Protein 4YNH (pdb70)

Organism: Caenorhabditis elegans (NCBI:txid6239)

Structure (mmCIF, N/CA/C/O backbone):
data_4YNH
#
_entry.id   4YNH
#
_cell.length_a   27.180
_cell.length_b   36.290
_cell.length_c   42.600
_cell.angle_alpha   90.000
_cell.angle_beta   97.500
_cell.angle_gamma   90.000
#
_symmetry.space_group_name_H-M   'P 1 21 1'
#
loop_
_entity.id
_entity.type
_entity.pdbx_description
1 polymer 'Spindle assembly abnormal protein 5'
2 water water
#
loop_
_atom_site.group_PDB
_atom_site.id
_atom_site.type_symbol
_atom_site.label_atom_id
_atom_site.label_alt_id
_atom_site.label_comp_id
_atom_site.label_asym_id
_atom_site.label_entity_id
_atom_site.label_seq_id
_atom_site.pdbx_PDB_ins_code
_atom_site.Cartn_x
_atom_site.Cartn_y
_atom_site.Cartn_z
_atom_site.occupancy
_atom_site.B_iso_or_equiv
_atom_site.auth_seq_id
_atom_site.auth_comp_id
_atom_site.auth_asym_id
_atom_site.auth_atom_id
_atom_site.pdbx_PDB_model_num
ATOM 1 N N . PRO A 1 2 ? 2.621 33.314 -6.032 1.00 32.41 -2 PRO A N 1
ATOM 2 C CA . PRO A 1 2 ? 1.971 32.003 -5.933 1.00 31.74 -2 PRO A CA 1
ATOM 3 C C . PRO A 1 2 ? 2.377 31.260 -4.662 1.00 30.20 -2 PRO A C 1
ATOM 4 O O . PRO A 1 2 ? 3.441 31.527 -4.105 1.00 30.67 -2 PRO A O 1
ATOM 15 N N . LEU A 1 3 ? 1.529 30.341 -4.215 1.00 27.97 -1 LEU A N 1
ATOM 16 C CA . LEU A 1 3 ? 1.719 29.669 -2.937 1.00 25.38 -1 LEU A CA 1
ATOM 17 C C . LEU A 1 3 ? 2.977 28.798 -2.939 1.00 21.74 -1 LEU A C 1
ATOM 18 O O . LEU A 1 3 ? 3.722 28.779 -1.965 1.00 21.46 -1 LEU A O 1
ATOM 34 N N . GLY A 1 4 ? 3.214 28.092 -4.040 1.00 18.75 0 GLY A N 1
ATOM 35 C CA . GLY A 1 4 ? 4.372 27.222 -4.157 1.00 16.27 0 GLY A CA 1
ATOM 36 C C . GLY A 1 4 ? 5.712 27.886 -3.865 1.00 14.45 0 GLY A C 1
ATOM 37 O O . GLY A 1 4 ? 6.480 27.407 -3.032 1.00 12.06 0 GLY A O 1
ATOM 41 N N A SER A 1 5 ? 6.022 28.983 -4.540 0.57 15.14 210 SER A N 1
ATOM 42 N N B SER A 1 5 ? 5.974 28.989 -4.562 0.43 14.92 210 SER A N 1
ATOM 43 C CA A SER A 1 5 ? 7.332 29.593 -4.342 0.57 15.89 210 SER A CA 1
ATOM 44 C CA B SER A 1 5 ? 7.209 29.751 -4.410 0.43 15.44 210 SER A CA 1
ATOM 45 C C A SER A 1 5 ? 7.427 30.309 -2.985 0.57 15.87 210 SER A C 1
ATOM 46 C C B SER A 1 5 ? 7.384 30.226 -2.982 0.43 15.56 210 SER A C 1
ATOM 47 O O A SER A 1 5 ? 8.517 30.465 -2.445 0.57 15.68 210 SER A O 1
ATOM 48 O O B SER A 1 5 ? 8.470 30.164 -2.411 0.43 15.22 210 SER A O 1
ATOM 63 N N . LYS A 1 6 ? 6.289 30.724 -2.431 1.00 16.03 211 LYS A N 1
ATOM 64 C CA . LYS A 1 6 ? 6.258 31.271 -1.080 1.00 16.20 211 LYS A CA 1
ATOM 65 C C . LYS A 1 6 ? 6.663 30.204 -0.054 1.00 13.76 211 LYS A C 1
ATOM 66 O O . LYS A 1 6 ? 7.439 30.463 0.882 1.00 13.52 211 LYS A O 1
ATOM 86 N N . ILE A 1 7 ? 6.123 29.003 -0.241 1.00 12.11 212 ILE A N 1
ATOM 87 C CA . ILE A 1 7 ? 6.438 27.875 0.617 1.00 11.01 212 ILE A CA 1
ATOM 88 C C . ILE A 1 7 ? 7.904 27.486 0.439 1.00 9.00 212 ILE A C 1
ATOM 89 O O . ILE A 1 7 ? 8.603 27.219 1.417 1.00 8.86 212 ILE A O 1
ATOM 106 N N . ALA A 1 8 ? 8.377 27.458 -0.808 1.00 8.36 213 ALA A N 1
ATOM 107 C CA . ALA A 1 8 ? 9.754 27.074 -1.062 1.00 8.12 213 ALA A CA 1
ATOM 108 C C . ALA A 1 8 ? 10.716 28.034 -0.361 1.00 8.41 213 ALA A C 1
ATOM 109 O O . ALA A 1 8 ? 11.705 27.613 0.236 1.00 8.56 213 ALA A O 1
ATOM 116 N N . SER A 1 9 ? 10.438 29.332 -0.451 1.00 9.25 214 SER A N 1
ATOM 117 C CA . SER A 1 9 ? 11.300 30.315 0.207 1.00 9.70 214 SER A CA 1
ATOM 118 C C . SER A 1 9 ? 11.272 30.126 1.732 1.00 9.08 214 SER A C 1
ATOM 119 O O . SER A 1 9 ? 12.298 30.236 2.391 1.00 9.32 214 SER A O 1
ATOM 127 N N . ALA A 1 10 ? 10.103 29.838 2.287 1.00 8.77 215 ALA A N 1
ATOM 128 C CA . ALA A 1 10 ? 9.996 29.640 3.726 1.00 9.22 215 ALA A CA 1
ATOM 129 C C . ALA A 1 10 ? 10.742 28.374 4.186 1.00 8.70 215 ALA A C 1
ATOM 130 O O . ALA A 1 10 ? 11.334 28.365 5.256 1.00 8.83 215 ALA A O 1
ATOM 137 N N . ARG A 1 11 ? 10.718 27.316 3.377 1.00 9.01 216 ARG A N 1
ATOM 138 C CA . ARG A 1 11 ? 11.506 26.114 3.670 1.00 8.54 216 ARG A CA 1
ATOM 139 C C . ARG A 1 11 ? 12.981 26.427 3.788 1.00 8.51 216 ARG A C 1
ATOM 140 O O . ARG A 1 11 ? 13.674 25.877 4.640 1.00 8.72 216 ARG A O 1
ATOM 161 N N A GLU A 1 12 ? 13.470 27.308 2.922 0.25 9.02 217 GLU A N 1
ATOM 162 N N B GLU A 1 12 ? 13.475 27.293 2.909 0.50 8.84 217 GLU A N 1
ATOM 163 N N C GLU A 1 12 ? 13.447 27.324 2.924 0.25 9.14 217 GLU A N 1
ATOM 164 C CA A GLU A 1 12 ? 14.871 27.698 2.959 0.25 9.64 217 GLU A CA 1
ATOM 165 C CA B GLU A 1 12 ? 14.874 27.686 2.957 0.50 9.49 217 GLU A CA 1
ATOM 166 C CA C GLU A 1 12 ? 14.841 27.740 2.906 0.25 9.85 217 GLU A CA 1
ATOM 167 C C A GLU A 1 12 ? 15.198 28.488 4.220 0.25 9.42 217 GLU A C 1
ATOM 168 C C B GLU A 1 12 ? 15.187 28.472 4.229 0.50 9.22 217 GLU A C 1
ATOM 169 C C C GLU A 1 12 ? 15.209 28.532 4.161 0.25 9.54 217 GLU A C 1
ATOM 170 O O A GLU A 1 12 ? 16.268 28.311 4.801 0.25 9.59 217 GLU A O 1
ATOM 171 O O B GLU A 1 12 ? 16.237 28.264 4.836 0.50 9.46 217 GLU A O 1
ATOM 172 O O C GLU A 1 12 ? 16.317 28.397 4.679 0.25 9.75 217 GLU A O 1
ATOM 206 N N . VAL A 1 13 ? 14.285 29.359 4.646 1.00 9.23 218 VAL A N 1
ATOM 207 C CA . VAL A 1 13 ? 14.510 30.125 5.876 1.00 9.50 218 VAL A CA 1
ATOM 208 C C . VAL A 1 13 ? 14.623 29.157 7.058 1.00 8.80 218 VAL A C 1
ATOM 209 O O . VAL A 1 13 ? 15.492 29.286 7.916 1.00 9.23 218 VAL A O 1
ATOM 224 N N . ILE A 1 14 ? 13.743 28.170 7.090 1.00 8.83 219 ILE A N 1
ATOM 225 C CA . ILE A 1 14 ? 13.762 27.177 8.153 1.00 9.08 219 ILE A CA 1
ATOM 226 C C . ILE A 1 14 ? 15.057 26.375 8.142 1.00 9.15 219 ILE A C 1
ATOM 227 O O . ILE A 1 14 ? 15.645 26.125 9.189 1.00 10.08 219 ILE A O 1
ATOM 243 N N . LYS A 1 15 ? 15.512 25.979 6.956 1.00 9.21 220 LYS A N 1
ATOM 244 C CA . LYS A 1 15 ? 16.758 25.215 6.840 1.00 9.58 220 LYS A CA 1
ATOM 245 C C . LYS A 1 15 ? 17.986 26.021 7.255 1.00 9.59 220 LYS A C 1
ATOM 246 O O . LYS A 1 15 ? 18.917 25.480 7.863 1.00 10.74 220 LYS A O 1
ATOM 265 N N . ARG A 1 16 ? 17.990 27.308 6.901 1.00 9.89 221 ARG A N 1
ATOM 266 C CA . ARG A 1 16 ? 19.137 28.180 7.115 1.00 10.79 221 ARG A CA 1
ATOM 267 C C . ARG A 1 16 ? 19.197 28.711 8.543 1.00 10.48 221 ARG A C 1
ATOM 268 O O . ARG A 1 16 ? 20.259 28.680 9.187 1.00 11.08 221 ARG A O 1
ATOM 289 N N . ASP A 1 17 ? 18.060 29.218 9.013 1.00 10.81 222 ASP A N 1
ATOM 290 C CA . ASP A 1 17 ? 17.986 29.996 10.250 1.00 11.36 222 ASP A CA 1
ATOM 291 C C . ASP A 1 17 ? 17.252 29.252 11.366 1.00 9.24 222 ASP A C 1
ATOM 292 O O . ASP A 1 17 ? 17.383 29.603 12.541 1.00 10.19 222 ASP A O 1
ATOM 301 N N . GLY A 1 18 ? 16.463 28.245 11.014 1.00 8.35 223 GLY A N 1
ATOM 302 C CA . GLY A 1 18 ? 15.711 27.530 12.017 1.00 7.64 223 GLY A CA 1
ATOM 303 C C . GLY A 1 18 ? 14.696 28.414 12.702 1.00 7.34 223 GLY A C 1
ATOM 304 O O . GLY A 1 18 ? 14.477 28.245 13.898 1.00 8.17 223 GLY A O 1
ATOM 308 N N . VAL A 1 19 ? 14.104 29.349 11.949 1.00 6.04 224 VAL A N 1
ATOM 309 C CA . VAL A 1 19 ? 12.947 30.116 12.395 1.00 5.74 224 VAL A CA 1
ATOM 310 C C . VAL A 1 19 ? 11.877 29.974 11.322 1.00 5.89 224 VAL A C 1
ATOM 311 O O . VAL A 1 19 ? 12.185 29.722 10.153 1.00 7.09 224 VAL A O 1
ATOM 324 N N . ILE A 1 20 ? 10.630 30.120 11.750 1.00 5.45 225 ILE A N 1
ATOM 325 C CA . ILE A 1 20 ? 9.474 29.800 10.918 1.00 5.57 225 ILE A CA 1
ATOM 326 C C . ILE A 1 20 ? 8.774 31.082 10.495 1.00 5.87 225 ILE A C 1
ATOM 327 O O . ILE A 1 20 ? 8.179 31.768 11.339 1.00 6.49 225 ILE A O 1
ATOM 343 N N . PRO A 1 21 ? 8.784 31.386 9.182 1.00 6.29 226 PRO A N 1
ATOM 344 C CA . PRO A 1 21 ? 8.075 32.575 8.708 1.00 6.98 226 PRO A CA 1
ATOM 345 C C . PRO A 1 21 ? 6.556 32.452 8.918 1.00 7.19 226 PRO A C 1
ATOM 346 O O . PRO A 1 21 ? 6.019 31.332 8.944 1.00 7.09 226 PRO A O 1
ATOM 357 N N . PRO A 1 22 ? 5.846 33.595 9.026 1.00 8.17 227 PRO A N 1
ATOM 358 C CA . PRO A 1 22 ? 4.390 33.565 9.228 1.00 8.60 227 PRO A CA 1
ATOM 359 C C . PRO A 1 22 ? 3.661 32.701 8.203 1.00 8.94 227 PRO A C 1
ATOM 360 O O . PRO A 1 22 ? 2.746 31.947 8.556 1.00 9.48 227 PRO A O 1
ATOM 371 N N . GLU A 1 23 ? 4.084 32.772 6.952 1.00 9.12 228 GLU A N 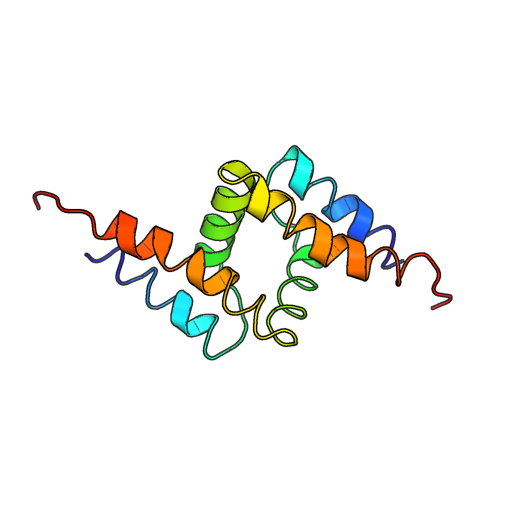1
ATOM 372 C CA . GLU A 1 23 ? 3.412 32.015 5.914 1.00 10.20 228 GLU A CA 1
ATOM 373 C C . GLU A 1 23 ? 3.622 30.493 6.076 1.00 9.88 228 GLU A C 1
ATOM 374 O O . GLU A 1 23 ? 2.773 29.714 5.664 1.00 11.42 228 GLU A O 1
ATOM 386 N N . ALA A 1 24 ? 4.733 30.071 6.685 1.00 9.00 229 ALA A N 1
ATOM 387 C CA . ALA A 1 24 ? 4.953 28.646 6.995 1.00 8.72 229 ALA A CA 1
ATOM 388 C C . ALA A 1 24 ? 4.188 28.221 8.241 1.00 7.46 229 ALA A C 1
ATOM 389 O O . ALA A 1 24 ? 3.693 27.084 8.333 1.00 7.43 229 ALA A O 1
ATOM 396 N N . LEU A 1 25 ? 4.074 29.133 9.199 1.00 6.85 230 LEU A N 1
ATOM 397 C CA . LEU A 1 25 ? 3.313 28.842 10.403 1.00 7.16 230 LEU A CA 1
ATOM 398 C C . LEU A 1 25 ? 1.864 28.519 10.056 1.00 7.23 230 LEU A C 1
ATOM 399 O O . LEU A 1 25 ? 1.264 27.631 10.658 1.00 7.14 230 LEU A O 1
ATOM 415 N N A THR A 1 26 ? 1.326 29.241 9.078 0.63 7.92 231 THR A N 1
ATOM 416 N N B THR A 1 26 ? 1.282 29.202 9.081 0.37 8.25 231 THR A N 1
ATOM 417 C CA A THR A 1 26 ? -0.019 28.985 8.570 0.63 8.58 231 THR A CA 1
ATOM 418 C CA B THR A 1 26 ? -0.104 28.896 8.736 0.37 9.06 231 THR A CA 1
ATOM 419 C C A THR A 1 26 ? -0.192 27.513 8.179 0.63 7.90 231 THR A C 1
ATOM 420 C C B THR A 1 26 ? -0.241 27.479 8.155 0.37 8.14 231 THR A C 1
ATOM 421 O O A THR A 1 26 ? -1.154 26.845 8.575 0.63 8.00 231 THR A O 1
ATOM 422 O O B THR A 1 26 ? -1.249 26.806 8.392 0.37 7.83 231 THR A O 1
ATOM 443 N N . ILE A 1 27 ? 0.755 27.019 7.400 1.00 7.83 232 ILE A N 1
ATOM 444 C CA . ILE A 1 27 ? 0.723 25.652 6.901 1.00 7.87 232 ILE A CA 1
ATOM 445 C C . ILE A 1 27 ? 0.869 24.644 8.057 1.00 6.68 232 ILE A C 1
ATOM 446 O O . ILE A 1 27 ? 0.183 23.619 8.118 1.00 7.31 232 ILE A O 1
ATOM 462 N N . ILE A 1 28 ? 1.768 24.943 8.982 1.00 5.79 233 ILE A N 1
ATOM 463 C CA . ILE A 1 28 ? 1.989 24.092 10.144 1.00 5.44 233 ILE A CA 1
ATOM 464 C C . ILE A 1 28 ? 0.731 24.015 11.013 1.00 4.85 233 ILE A C 1
ATOM 465 O O . ILE A 1 28 ? 0.341 22.938 11.472 1.00 5.10 233 ILE A O 1
ATOM 482 N N . GLU A 1 29 ? 0.058 25.143 11.229 1.00 5.10 234 GLU A N 1
ATOM 483 C CA . GLU A 1 29 ? -1.176 25.120 12.007 1.00 5.24 234 GLU A CA 1
ATOM 484 C C . GLU A 1 29 ? -2.273 24.336 11.288 1.00 5.29 234 GLU A C 1
ATOM 485 O O . GLU A 1 29 ? -3.022 23.581 11.916 1.00 5.29 234 GLU A O 1
ATOM 497 N N . GLN A 1 30 ? -2.404 24.504 9.974 1.00 5.59 235 GLN A N 1
ATOM 498 C CA . GLN A 1 30 ? -3.385 23.702 9.249 1.00 6.45 235 GLN A CA 1
ATOM 499 C C . GLN A 1 30 ? -3.078 22.209 9.356 1.00 5.83 235 GLN A C 1
ATOM 500 O O . GLN A 1 30 ? -3.995 21.410 9.509 1.00 5.98 235 GLN A O 1
ATOM 514 N N . ARG A 1 31 ? -1.808 21.829 9.293 1.00 5.43 236 ARG A N 1
ATOM 515 C CA . ARG A 1 31 ? -1.421 20.428 9.442 1.00 5.73 236 ARG A CA 1
ATOM 516 C C . ARG A 1 31 ? -1.793 19.904 10.833 1.00 5.48 236 ARG A C 1
ATOM 517 O O . ARG A 1 31 ? -2.336 18.803 10.956 1.00 6.28 236 ARG A O 1
ATOM 538 N N A LEU A 1 32 ? -1.526 20.644 11.900 0.50 5.42 237 LEU A N 1
ATOM 539 N N B LEU A 1 32 ? -1.503 20.707 11.850 0.50 5.26 237 LEU A N 1
ATOM 540 C CA A LEU A 1 32 ? -1.872 20.088 13.209 0.50 5.78 237 LEU A CA 1
ATOM 541 C CA B LEU A 1 32 ? -1.823 20.357 13.226 0.50 5.77 237 LEU A CA 1
ATOM 542 C C A LEU A 1 32 ? -3.380 20.094 13.458 0.50 5.46 237 LEU A C 1
ATOM 543 C C B LEU A 1 32 ? -3.329 20.084 13.377 0.50 5.48 237 LEU A C 1
ATOM 544 O O A LEU A 1 32 ? -3.855 19.354 14.313 0.50 5.61 237 LEU A O 1
ATOM 545 O O B LEU A 1 32 ? -3.746 19.116 14.018 0.50 5.60 237 LEU A O 1
ATOM 576 N N . ARG A 1 33 ? -4.134 20.912 12.725 1.00 4.54 238 ARG A N 1
ATOM 577 C CA . ARG A 1 33 ? -5.586 20.850 12.824 1.00 4.73 238 ARG A CA 1
ATOM 578 C C . ARG A 1 33 ? -6.183 19.706 11.992 1.00 5.00 238 ARG A C 1
ATOM 579 O O . ARG A 1 33 ? -7.348 19.344 12.176 1.00 5.98 238 ARG A O 1
ATOM 601 N N A SER A 1 34 ? -5.378 19.149 11.087 0.28 4.96 239 SER A N 1
ATOM 602 N N B SER A 1 34 ? -5.396 19.135 11.092 0.72 5.36 239 SER A N 1
ATOM 603 C CA A SER A 1 34 ? -5.821 18.104 10.158 0.28 5.05 239 SER A CA 1
ATOM 604 C CA B SER A 1 34 ? -5.893 18.082 10.212 0.72 6.03 239 SER A CA 1
ATOM 605 C C A SER A 1 34 ? -5.320 16.704 10.524 0.28 5.09 239 SER A C 1
ATOM 606 C C B SER A 1 34 ? -5.262 16.713 10.439 0.72 5.63 239 SER A C 1
ATOM 607 O O A SER A 1 34 ? -5.931 15.703 10.160 0.28 5.40 239 SER A O 1
ATOM 608 O O B SER A 1 34 ? -5.730 15.724 9.874 0.72 6.59 239 SER A O 1
ATOM 623 N N . ASP A 1 35 ? -4.206 16.642 11.244 1.00 5.84 240 ASP A N 1
ATOM 624 C CA . ASP A 1 35 ? -3.381 15.435 11.332 1.00 5.86 240 ASP A CA 1
ATOM 625 C C . ASP A 1 35 ? -3.113 15.111 12.796 1.00 5.64 240 ASP A C 1
ATOM 626 O O . ASP A 1 35 ? -2.256 15.737 13.423 1.00 5.83 240 ASP A O 1
ATOM 636 N N . PRO A 1 36 ? -3.836 14.120 13.342 1.00 5.69 241 PRO A N 1
ATOM 637 C CA . PRO A 1 36 ? -3.660 13.773 14.753 1.00 5.51 241 PRO A CA 1
ATOM 638 C C . PRO A 1 36 ? -2.226 13.466 15.151 1.00 4.88 241 PRO A C 1
ATOM 639 O O . PRO A 1 36 ? -1.798 13.846 16.248 1.00 4.86 241 PRO A O 1
ATOM 650 N N . MET A 1 37 ? -1.482 12.781 14.303 1.00 5.33 242 MET A N 1
ATOM 651 C CA . MET A 1 37 ? -0.127 12.404 14.688 1.00 5.58 242 MET A CA 1
ATOM 652 C C . MET A 1 37 ? 0.789 13.636 14.739 1.00 5.53 242 MET A C 1
ATOM 653 O O . MET A 1 37 ? 1.602 13.755 15.642 1.00 5.58 242 MET A O 1
ATOM 667 N N . PHE A 1 38 ? 0.645 14.555 13.791 1.00 5.64 243 PHE A N 1
ATOM 668 C CA . PHE A 1 38 ? 1.470 15.761 13.804 1.00 5.55 243 PHE A CA 1
ATOM 669 C C . PHE A 1 38 ? 1.123 16.634 15.007 1.00 4.94 243 PHE A C 1
ATOM 670 O O . PHE A 1 38 ? 2.006 17.188 15.649 1.00 4.94 243 PHE A O 1
ATOM 687 N N . ARG A 1 39 ? -0.159 16.740 15.338 1.00 4.88 244 ARG A N 1
ATOM 688 C CA . ARG A 1 39 ? -0.597 17.456 16.526 1.00 5.14 244 ARG A CA 1
ATOM 689 C C . ARG A 1 39 ? 0.105 16.903 17.776 1.00 4.49 244 ARG A C 1
ATOM 690 O O . ARG A 1 39 ? 0.590 17.658 18.623 1.00 5.16 244 ARG A O 1
ATOM 711 N N A GLN A 1 40 ? 0.162 15.580 17.891 0.73 4.54 245 GLN A N 1
ATOM 712 N N B GLN A 1 40 ? 0.161 15.578 17.880 0.27 3.89 245 GLN A N 1
ATOM 713 C CA A GLN A 1 40 ? 0.830 14.978 19.032 0.73 4.82 245 GLN A CA 1
ATOM 714 C CA B GLN A 1 40 ? 0.825 14.930 19.005 0.27 3.43 245 GLN A CA 1
ATOM 715 C C A GLN A 1 40 ? 2.350 15.147 18.973 0.73 4.44 245 GLN A C 1
ATOM 716 C C B GLN A 1 40 ? 2.335 15.174 18.969 0.27 3.73 245 GLN A C 1
ATOM 717 O O A GLN A 1 40 ? 2.992 15.285 20.011 0.73 5.11 245 GLN A O 1
ATOM 718 O O B GLN A 1 40 ? 2.949 15.409 20.010 0.27 3.92 245 GLN A O 1
ATOM 745 N N . GLN A 1 41 ? 2.933 15.126 17.781 1.00 4.30 246 GLN A N 1
ATOM 746 C CA . GLN A 1 41 ? 4.363 15.370 17.646 1.00 4.95 246 GLN A CA 1
ATOM 747 C C . GLN A 1 41 ? 4.747 16.772 18.150 1.00 4.74 246 GLN A C 1
ATOM 748 O O . GLN A 1 41 ? 5.764 16.958 18.827 1.00 5.23 246 GLN A O 1
ATOM 762 N N . ILE A 1 42 ? 3.917 17.764 17.835 1.00 4.55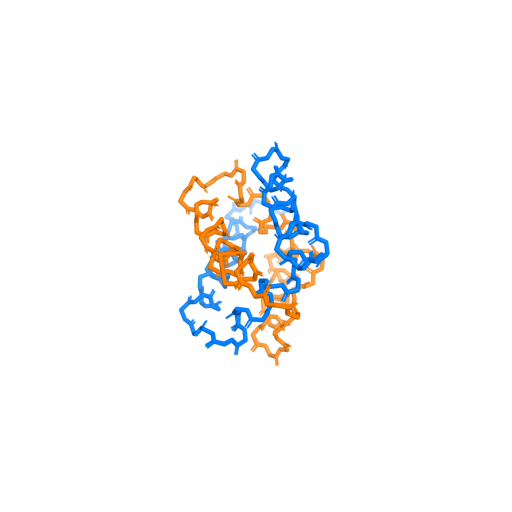 247 ILE A N 1
ATOM 763 C CA . ILE A 1 42 ? 4.157 19.112 18.338 1.00 4.20 247 ILE A CA 1
ATOM 764 C C . ILE A 1 42 ? 4.025 19.112 19.864 1.00 4.03 247 ILE A C 1
ATOM 765 O O . ILE A 1 42 ? 4.851 19.704 20.567 1.00 4.70 247 ILE A O 1
ATOM 781 N N . ASP A 1 43 ? 2.994 18.461 20.391 1.00 4.10 248 ASP A N 1
ATOM 782 C CA . ASP A 1 43 ? 2.856 18.404 21.840 1.00 4.60 248 ASP A CA 1
ATOM 783 C C . ASP A 1 43 ? 4.084 17.748 22.482 1.00 4.28 248 ASP A C 1
ATOM 784 O O . ASP A 1 43 ? 4.520 18.182 23.541 1.00 5.14 248 ASP A O 1
ATOM 793 N N . ASN A 1 44 ? 4.635 16.709 21.853 1.00 3.92 249 ASN A N 1
ATOM 794 C CA . ASN A 1 44 ? 5.792 16.028 22.416 1.00 4.23 249 ASN A CA 1
ATOM 795 C C . ASN A 1 44 ? 6.992 16.956 22.520 1.00 4.14 249 ASN A C 1
ATOM 796 O O . ASN A 1 44 ? 7.765 16.873 23.484 1.00 4.63 249 ASN A O 1
ATOM 807 N N . VAL A 1 45 ? 7.166 17.855 21.552 1.00 4.07 250 VAL A N 1
ATOM 808 C CA . VAL A 1 45 ? 8.266 18.822 21.598 1.00 4.36 250 VAL A CA 1
ATOM 809 C C . VAL A 1 45 ? 8.106 19.734 22.816 1.00 4.19 250 VAL A C 1
ATOM 810 O O . VAL A 1 45 ? 9.052 19.994 23.568 1.00 4.61 250 VAL A O 1
ATOM 823 N N A LEU A 1 46 ? 6.890 20.233 22.993 0.51 4.49 251 LEU A N 1
ATOM 824 N N C LEU A 1 46 ? 6.889 20.203 23.036 0.49 4.02 251 LEU A N 1
ATOM 825 C CA A LEU A 1 46 ? 6.591 21.106 24.120 0.51 5.25 251 LEU A CA 1
ATOM 826 C CA C LEU A 1 46 ? 6.649 21.104 24.153 0.49 4.19 251 LEU A CA 1
ATOM 827 C C A LEU A 1 46 ? 6.727 20.356 25.447 0.51 4.45 251 LEU A C 1
ATOM 828 C C C LEU A 1 46 ? 6.674 20.372 25.490 0.49 4.18 251 LEU A C 1
ATOM 829 O O A LEU A 1 46 ? 7.253 20.910 26.412 0.51 4.69 251 LEU A O 1
ATOM 830 O O C LEU A 1 46 ? 7.059 20.953 26.506 0.49 4.74 251 LEU A O 1
ATOM 861 N N . ALA A 1 47 ? 6.257 19.105 25.500 1.00 4.43 252 ALA A N 1
ATOM 862 C CA . ALA A 1 47 ? 6.304 18.305 26.732 1.00 4.83 252 ALA A CA 1
ATOM 863 C C . ALA A 1 47 ? 7.744 18.107 27.185 1.00 4.35 252 ALA A C 1
ATOM 864 O O . ALA A 1 47 ? 8.030 18.123 28.379 1.00 4.63 252 ALA A O 1
ATOM 871 N N . ASP A 1 48 ? 8.661 17.937 26.236 1.00 4.47 253 ASP A N 1
ATOM 872 C CA . ASP A 1 48 ? 10.072 17.799 26.591 1.00 4.38 253 ASP A CA 1
ATOM 873 C C . ASP A 1 48 ? 10.606 19.112 27.181 1.00 4.44 253 ASP A C 1
ATOM 874 O O . ASP A 1 48 ? 11.377 19.102 28.135 1.00 5.02 253 ASP A O 1
ATOM 883 N N . ALA A 1 49 ? 10.204 20.243 26.605 1.00 4.57 254 ALA A N 1
ATOM 884 C CA . ALA A 1 49 ? 10.635 21.534 27.130 1.00 4.63 254 ALA A CA 1
ATOM 885 C C . ALA A 1 49 ? 10.083 21.742 28.542 1.00 4.58 254 ALA A C 1
ATOM 886 O O . ALA A 1 49 ? 10.792 22.229 29.431 1.00 5.11 254 ALA A O 1
ATOM 893 N N . GLU A 1 50 ? 8.825 21.374 28.772 1.00 4.52 255 GLU A N 1
ATOM 894 C CA . GLU A 1 50 ? 8.228 21.494 30.094 1.00 4.93 255 GLU A CA 1
ATOM 895 C C . GLU A 1 50 ? 8.987 20.634 31.111 1.00 4.98 255 GLU A C 1
ATOM 896 O O . GLU A 1 50 ? 9.327 21.080 32.216 1.00 5.70 255 GLU A O 1
ATOM 908 N N . CYS A 1 51 ? 9.265 19.393 30.724 1.00 4.79 256 CYS A N 1
ATOM 909 C CA . CYS A 1 51 ? 9.947 18.444 31.595 1.00 5.27 256 CYS A CA 1
ATOM 910 C C . CYS A 1 51 ? 11.339 18.957 31.972 1.00 5.84 256 CYS A C 1
ATOM 911 O O . CYS A 1 51 ? 11.740 18.926 33.142 1.00 6.58 256 CYS A O 1
ATOM 919 N N . ASP A 1 52 ? 12.077 19.448 30.982 1.00 5.44 257 ASP A N 1
ATOM 920 C CA . ASP A 1 52 ? 13.387 20.029 31.231 1.00 5.95 257 ASP A CA 1
ATOM 921 C C . ASP A 1 52 ? 13.297 21.266 32.133 1.00 5.83 257 ASP A C 1
ATOM 922 O O . ASP A 1 52 ? 14.123 21.441 33.033 1.00 6.95 257 ASP A O 1
ATOM 931 N N . ALA A 1 53 ? 12.289 22.112 31.914 1.00 5.98 258 ALA A N 1
ATOM 932 C CA . ALA A 1 53 ? 12.141 23.321 32.717 1.00 6.70 258 ALA A CA 1
ATOM 933 C C . ALA A 1 53 ? 11.871 22.969 34.182 1.00 7.36 258 ALA A C 1
ATOM 934 O O . ALA A 1 53 ? 12.170 23.752 35.083 1.00 8.81 258 ALA A O 1
ATOM 941 N N . ASN A 1 54 ? 11.289 21.794 34.403 1.00 7.19 259 ASN A N 1
ATOM 942 C CA . ASN A 1 54 ? 10.953 21.315 35.739 1.00 7.41 259 ASN A CA 1
ATOM 943 C C . ASN A 1 54 ? 12.044 20.416 36.337 1.00 7.95 259 ASN A C 1
ATOM 944 O O . ASN A 1 54 ? 11.797 19.704 37.319 1.00 9.49 259 ASN A O 1
ATOM 955 N N . ARG A 1 55 ? 13.247 20.451 35.770 1.00 8.49 260 ARG A N 1
ATOM 956 C 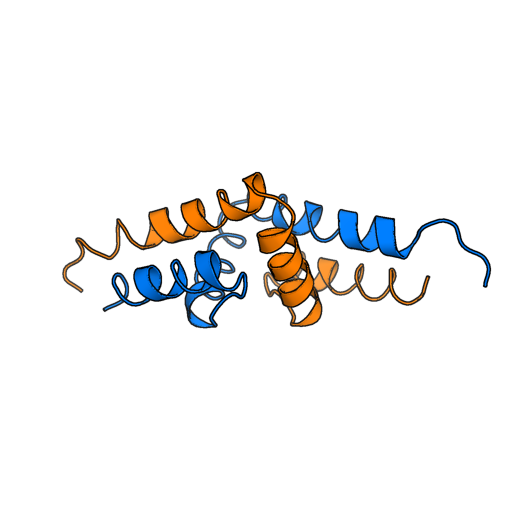CA . ARG A 1 55 ? 14.351 19.637 36.261 1.00 10.01 260 ARG A CA 1
ATOM 957 C C . ARG A 1 55 ? 14.593 19.866 37.739 1.00 9.83 260 ARG A C 1
ATOM 958 O O . ARG A 1 55 ? 14.312 20.945 38.272 1.00 9.71 260 ARG A O 1
ATOM 979 N N . ALA A 1 56 ? 15.118 18.844 38.399 1.00 10.40 261 ALA A N 1
ATOM 980 C CA . ALA A 1 56 ? 15.500 18.977 39.790 1.00 11.33 261 ALA A CA 1
ATOM 981 C C . ALA A 1 56 ? 16.455 20.155 39.919 1.00 11.97 261 ALA A C 1
ATOM 982 O O . ALA A 1 56 ? 17.383 20.314 39.119 1.00 12.75 261 ALA A O 1
ATOM 989 N N . ALA A 1 57 ? 16.191 21.004 40.902 1.00 12.30 262 ALA A N 1
ATOM 990 C CA . ALA A 1 57 ? 16.991 22.200 41.105 1.00 13.02 262 ALA A CA 1
ATOM 991 C C . ALA A 1 57 ? 16.765 22.729 42.506 1.00 13.15 262 ALA A C 1
ATOM 992 O O . ALA A 1 57 ? 15.730 22.468 43.122 1.00 13.69 262 ALA A O 1
ATOM 999 N N . TYR A 1 58 ? 17.742 23.468 43.011 1.00 13.95 263 TYR A N 1
ATOM 1000 C CA . TYR A 1 58 ? 17.556 24.244 44.221 1.00 15.15 263 TYR A CA 1
ATOM 1001 C C . TYR A 1 58 ? 16.724 25.477 43.892 1.00 16.96 263 TYR A C 1
ATOM 1002 O O . TYR A 1 58 ? 16.544 25.816 42.720 1.00 17.80 263 TYR A O 1
ATOM 1020 N N . SER A 1 59 ? 16.203 26.134 44.924 1.00 18.44 264 SER A N 1
ATOM 1021 C CA . SER A 1 59 ? 15.291 27.259 44.734 1.00 20.76 264 SER A CA 1
ATOM 1022 C C . SER A 1 59 ? 15.910 28.574 45.199 1.00 22.31 264 SER A C 1
ATOM 1023 O O . SER A 1 59 ? 16.887 28.589 45.951 1.00 22.68 264 SER A O 1
ATOM 1031 N N . GLY B 1 1 ? 8.154 24.135 37.996 1.00 12.30 -3 GLY B N 1
ATOM 1032 C CA . GLY B 1 1 ? 8.287 25.490 38.483 1.00 10.73 -3 GLY B CA 1
ATOM 1033 C C . GLY B 1 1 ? 7.474 26.449 37.640 1.00 8.95 -3 GLY B C 1
ATOM 1034 O O . GLY B 1 1 ? 6.743 26.051 36.741 1.00 8.55 -3 GLY B O 1
ATOM 1038 N N . PRO B 1 2 ? 7.593 27.738 37.931 1.00 8.78 -2 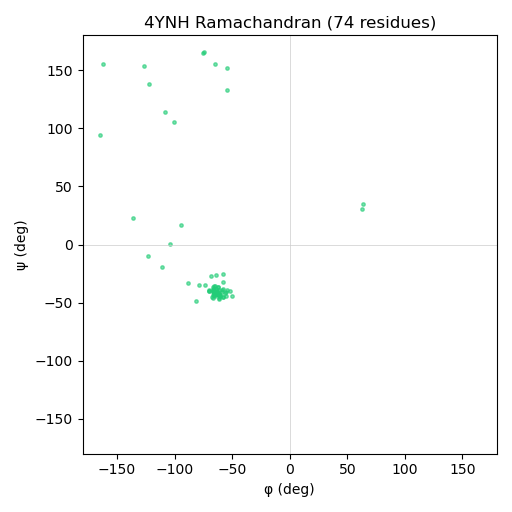PRO B N 1
ATOM 1039 C CA . PRO B 1 2 ? 6.825 28.740 37.192 1.00 8.70 -2 PRO B CA 1
ATOM 1040 C C . PRO B 1 2 ? 7.030 28.686 35.666 1.00 7.50 -2 PRO B C 1
ATOM 1041 O O . PRO B 1 2 ? 6.050 28.808 34.923 1.00 7.16 -2 PRO B O 1
ATOM 1052 N N . LEU B 1 3 ? 8.251 28.487 35.189 1.00 7.57 -1 LEU B N 1
ATOM 1053 C CA . LEU B 1 3 ? 8.457 28.400 33.743 1.00 7.80 -1 LEU B CA 1
ATOM 1054 C C . LEU B 1 3 ? 7.798 27.165 33.154 1.00 7.52 -1 LEU B C 1
ATOM 1055 O O . LEU B 1 3 ? 7.171 27.250 32.103 1.00 7.83 -1 LEU B O 1
ATOM 1071 N N . GLY B 1 4 ? 7.925 26.022 33.817 1.00 7.92 0 GLY B N 1
ATOM 1072 C CA . GLY B 1 4 ? 7.249 24.818 33.368 1.00 7.49 0 GLY B CA 1
ATOM 1073 C C . GLY B 1 4 ? 5.744 25.006 33.305 1.00 7.45 0 GLY B C 1
ATOM 1074 O O . GLY B 1 4 ? 5.095 24.495 32.405 1.00 7.76 0 GLY B O 1
ATOM 1078 N N A SER B 1 5 ? 5.191 25.727 34.275 0.64 7.26 210 SER B N 1
ATOM 1079 N N B SER B 1 5 ? 5.189 25.742 34.266 0.19 7.36 210 SER B N 1
ATOM 1080 N N C SER B 1 5 ? 5.188 25.757 34.253 0.17 7.49 210 SER B N 1
ATOM 1081 C CA A SER B 1 5 ? 3.768 26.047 34.289 0.64 7.20 210 SER B CA 1
ATOM 1082 C CA B SER B 1 5 ? 3.758 26.039 34.272 0.19 7.25 210 SER B CA 1
ATOM 1083 C CA C SER B 1 5 ? 3.751 26.018 34.264 0.17 7.47 210 SER B CA 1
ATOM 1084 C C A SER B 1 5 ? 3.348 26.867 33.069 0.64 6.54 210 SER B C 1
ATOM 1085 C C B SER B 1 5 ? 3.355 26.850 33.049 0.19 6.66 210 SER B C 1
ATOM 1086 C C C SER B 1 5 ? 3.332 26.878 33.074 0.17 6.81 210 SER B C 1
ATOM 1087 O O A SER B 1 5 ? 2.302 26.623 32.463 0.64 6.98 210 SER B O 1
ATOM 1088 O O B SER B 1 5 ? 2.319 26.591 32.435 0.19 6.77 210 SER B O 1
ATOM 1089 O O C SER B 1 5 ? 2.257 26.680 32.508 0.17 7.01 210 SER B O 1
ATOM 1111 N N . LYS B 1 6 ? 4.174 27.836 32.696 1.00 6.08 211 LYS B N 1
ATOM 1112 C CA . LYS B 1 6 ? 3.888 28.647 31.522 1.00 6.08 211 LYS B CA 1
ATOM 1113 C C . LYS B 1 6 ? 3.912 27.782 30.248 1.00 5.60 211 LYS B C 1
ATOM 1114 O O . LYS B 1 6 ? 3.077 27.953 29.358 1.00 5.89 211 LYS B O 1
ATOM 1133 N N . ILE B 1 7 ? 4.872 26.866 30.147 1.00 5.50 212 ILE B N 1
ATOM 1134 C CA . ILE B 1 7 ? 4.921 25.954 29.005 1.00 5.32 212 ILE B CA 1
ATOM 1135 C C . ILE B 1 7 ? 3.679 25.063 28.983 1.00 5.03 212 ILE B C 1
ATOM 1136 O O . ILE B 1 7 ? 3.084 24.848 27.926 1.00 5.31 212 ILE B O 1
ATOM 1153 N N . ALA B 1 8 ? 3.270 24.562 30.146 1.00 5.46 213 ALA B N 1
ATOM 1154 C CA . ALA B 1 8 ? 2.071 23.738 30.219 1.00 6.13 213 ALA B CA 1
ATOM 1155 C C . ALA B 1 8 ? 0.845 24.476 29.680 1.00 5.90 213 ALA B C 1
ATOM 1156 O O . ALA B 1 8 ? 0.035 23.908 28.945 1.00 6.37 213 ALA B O 1
ATOM 1163 N N A SER B 1 9 ? 0.699 25.750 30.030 0.35 6.02 214 SER B N 1
ATOM 1164 N N B SER B 1 9 ? 0.714 25.745 30.044 0.65 6.10 214 SER B N 1
ATOM 1165 C CA A SER B 1 9 ? -0.444 26.510 29.533 0.35 6.34 214 SER B CA 1
ATOM 1166 C CA B SER B 1 9 ? -0.414 26.527 29.575 0.65 6.62 214 SER B CA 1
ATOM 1167 C C A SER B 1 9 ? -0.345 26.747 28.028 0.35 5.91 214 SER B C 1
ATOM 1168 C C B SER B 1 9 ? -0.339 26.774 28.056 0.65 6.05 214 SER B C 1
ATOM 1169 O O A SER B 1 9 ? -1.357 26.695 27.326 0.35 6.18 214 SER B O 1
ATOM 1170 O O B SER B 1 9 ? -1.363 26.737 27.371 0.65 6.58 214 SER B O 1
ATOM 1185 N N . ALA B 1 10 ? 0.854 27.013 27.523 1.00 5.65 215 ALA B N 1
ATOM 1186 C CA . ALA B 1 10 ? 1.020 27.122 26.077 1.00 5.60 215 ALA B CA 1
ATOM 1187 C C . ALA B 1 10 ? 0.611 25.821 25.362 1.00 5.21 215 ALA B C 1
ATOM 1188 O O . ALA B 1 10 ? 0.008 25.861 24.276 1.00 5.47 215 ALA B O 1
ATOM 1196 N N . ARG B 1 11 ? 0.946 24.668 25.942 1.00 5.24 216 ARG B N 1
ATOM 1197 C CA . ARG B 1 11 ? 0.506 23.385 25.379 1.00 5.38 216 ARG B CA 1
ATOM 1198 C C . ARG B 1 11 ? -0.996 23.313 25.283 1.00 5.43 216 ARG B C 1
ATOM 1199 O O . ARG B 1 11 ? -1.533 22.756 24.320 1.00 5.83 216 ARG B O 1
ATOM 1220 N N . GLU B 1 12 ? -1.689 23.848 26.283 1.00 5.81 217 GLU B N 1
ATOM 1221 C CA . GLU B 1 12 ? -3.150 23.874 26.252 1.00 6.33 217 GLU B CA 1
ATOM 1222 C C . GLU B 1 12 ? -3.708 24.741 25.143 1.00 5.84 217 GLU B C 1
ATOM 1223 O O . GLU B 1 12 ? -4.740 24.399 24.563 1.00 6.33 217 GLU B O 1
ATOM 1235 N N . VAL B 1 13 ? -3.051 25.849 24.825 1.00 5.75 218 VAL B N 1
ATOM 1236 C CA . VAL B 1 13 ? -3.527 26.672 23.710 1.00 5.84 218 VAL B CA 1
ATOM 1237 C C . VAL B 1 13 ? -3.472 25.848 22.433 1.00 5.66 218 VAL B C 1
ATOM 1238 O O . VAL B 1 13 ? -4.416 25.857 21.627 1.00 6.11 218 VAL B O 1
ATOM 1251 N N . ILE B 1 14 ? -2.385 25.124 22.231 1.00 4.93 219 ILE B N 1
ATOM 1252 C CA . ILE B 1 14 ? -2.289 24.302 21.035 1.00 5.32 219 ILE B CA 1
ATOM 1253 C C . ILE B 1 14 ? -3.384 23.219 21.047 1.00 4.89 219 ILE B C 1
ATOM 1254 O O . ILE B 1 14 ? -4.069 23.015 20.051 1.00 5.57 219 ILE B O 1
ATOM 1270 N N A LYS B 1 15 ? -3.529 22.524 22.176 0.78 4.85 220 LYS B N 1
ATOM 1271 N N B LYS B 1 15 ? -3.518 22.522 22.172 0.22 5.01 220 LYS B N 1
ATOM 1272 C CA A LYS B 1 15 ? -4.480 21.418 22.296 0.78 5.41 220 LYS B CA 1
ATOM 1273 C CA B LYS B 1 15 ? -4.476 21.427 22.285 0.22 5.36 220 LYS B CA 1
ATOM 1274 C C A LYS B 1 15 ? -5.932 21.842 22.163 0.78 5.34 220 LYS B C 1
ATOM 1275 C C B LYS B 1 15 ? -5.906 21.899 22.054 0.22 5.21 220 LYS B C 1
ATOM 1276 O O A LYS B 1 15 ? -6.752 21.079 21.673 0.78 5.82 220 LYS B O 1
ATOM 1277 O O B LYS B 1 15 ? -6.658 21.264 21.324 0.22 5.57 220 LYS B O 1
ATOM 1314 N N . ARG B 1 16 ? -6.272 23.012 22.675 1.00 4.86 221 ARG B N 1
ATOM 1315 C CA . ARG B 1 16 ? -7.665 23.456 22.733 1.00 5.03 221 ARG B CA 1
ATOM 1316 C C . ARG B 1 16 ? -8.077 24.348 21.584 1.00 4.99 221 ARG B C 1
ATOM 1317 O O . ARG B 1 16 ? -9.258 24.363 21.214 1.00 5.93 221 ARG B O 1
ATOM 1339 N N . ASP B 1 17 ? -7.118 25.091 21.031 1.00 4.72 222 ASP B N 1
ATOM 1340 C CA . ASP B 1 17 ? -7.397 26.114 20.033 1.00 4.61 222 ASP B CA 1
ATOM 1341 C C . ASP B 1 17 ? -6.649 25.911 18.736 1.00 4.55 222 ASP B C 1
ATOM 1342 O O . ASP B 1 17 ? -6.918 26.604 17.770 1.00 4.96 222 ASP B O 1
ATOM 1351 N N . GLY B 1 18 ? -5.692 24.987 18.690 1.00 4.31 223 GLY B N 1
ATOM 1352 C CA . GLY B 1 18 ? -4.968 24.757 17.452 1.00 4.78 223 GLY B CA 1
ATOM 1353 C C . GLY B 1 18 ? -4.176 25.952 16.965 1.00 4.82 223 GLY B C 1
ATOM 1354 O O . GLY B 1 18 ? -3.949 26.093 15.764 1.00 5.95 223 GLY B O 1
ATOM 1358 N N . VAL B 1 19 ? -3.709 26.759 17.916 1.00 4.91 224 VAL B N 1
ATOM 1359 C CA . VAL B 1 19 ? -2.912 27.950 17.656 1.00 5.33 224 VAL B CA 1
ATOM 1360 C C . VAL B 1 19 ? -1.592 27.786 18.402 1.00 5.31 224 VAL B C 1
ATOM 1361 O O . VAL B 1 19 ? -1.584 27.322 19.544 1.00 6.26 224 VAL B O 1
ATOM 1374 N N . ILE B 1 20 ? -0.497 28.153 17.746 1.00 5.28 225 ILE B N 1
ATOM 1375 C CA . ILE B 1 20 ? 0.828 28.058 18.338 1.00 5.21 225 ILE B CA 1
ATOM 1376 C C . ILE B 1 20 ? 1.226 29.449 18.823 1.00 5.26 225 ILE B C 1
ATOM 1377 O O . ILE B 1 20 ? 1.534 30.319 18.013 1.00 6.73 225 ILE B O 1
ATOM 1393 N N . PRO B 1 21 ? 1.195 29.682 20.145 1.00 4.88 226 PRO B N 1
ATOM 1394 C CA . PRO B 1 21 ? 1.552 31.020 20.635 1.00 5.54 226 PRO B CA 1
ATOM 1395 C C . PRO B 1 21 ? 3.042 31.258 20.576 1.00 4.91 226 PRO B C 1
ATOM 1396 O O . PRO B 1 21 ? 3.828 30.313 20.421 1.00 4.77 226 PRO B O 1
ATOM 1407 N N . PRO B 1 22 ? 3.469 32.525 20.713 1.00 5.63 227 PRO B N 1
ATOM 1408 C CA . PRO B 1 22 ? 4.877 32.870 20.527 1.00 5.53 227 PRO B CA 1
ATOM 1409 C C . PRO B 1 22 ? 5.868 32.010 21.302 1.00 4.94 227 PRO B C 1
ATOM 1410 O O . PRO B 1 22 ? 6.904 31.598 20.747 1.00 5.33 227 PRO B O 1
ATOM 1421 N N . GLU B 1 23 ? 5.592 31.736 22.568 1.00 5.16 228 GLU B N 1
ATOM 1422 C CA . GLU B 1 23 ? 6.536 30.957 23.372 1.00 4.82 228 GLU B CA 1
ATOM 1423 C C . GLU B 1 23 ? 6.671 29.529 22.858 1.00 4.65 228 GLU B C 1
ATOM 1424 O O . GLU B 1 23 ? 7.753 28.937 22.910 1.00 5.47 228 GLU B O 1
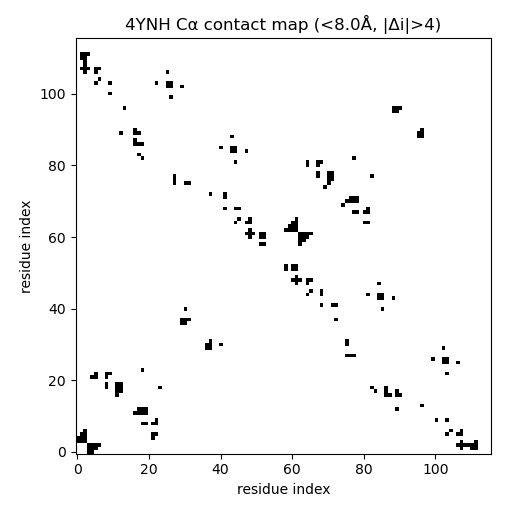ATOM 1436 N N . ALA B 1 24 ? 5.567 28.969 22.370 1.00 4.57 229 ALA B N 1
ATOM 1437 C CA . ALA B 1 24 ? 5.609 27.649 21.780 1.00 4.38 229 ALA B CA 1
ATOM 1438 C C . ALA B 1 24 ? 6.351 27.672 20.455 1.00 3.88 229 ALA B C 1
ATOM 1439 O O . ALA B 1 24 ? 7.128 26.763 20.152 1.00 4.25 229 ALA B O 1
ATOM 1446 N N . LEU B 1 25 ? 6.129 28.715 19.660 1.00 4.00 230 LEU B N 1
ATOM 1447 C CA . LEU B 1 25 ? 6.831 28.846 18.397 1.00 4.50 230 LEU B CA 1
ATOM 1448 C C . LEU B 1 25 ? 8.337 28.847 18.629 1.00 3.90 230 LEU B C 1
ATOM 1449 O O . LEU B 1 25 ? 9.083 28.173 17.925 1.00 4.01 230 LEU B O 1
ATOM 1465 N N . THR B 1 26 ? 8.811 29.601 19.614 1.00 3.82 231 THR B N 1
ATOM 1466 C CA . THR B 1 26 ? 10.242 29.682 19.826 1.00 4.28 231 THR B CA 1
ATOM 1467 C C . THR B 1 26 ? 10.807 28.321 20.280 1.00 3.54 231 THR B C 1
ATOM 1468 O O . THR B 1 26 ? 11.900 27.956 19.870 1.00 3.96 231 THR B O 1
ATOM 1479 N N . ILE B 1 27 ? 10.077 27.583 21.116 1.00 3.55 232 ILE B N 1
ATOM 1480 C CA . ILE B 1 27 ? 10.490 26.229 21.513 1.00 3.68 232 ILE B CA 1
ATOM 1481 C C . ILE B 1 27 ? 10.570 25.288 20.302 1.00 3.62 232 ILE B C 1
ATOM 1482 O O . ILE B 1 27 ? 11.510 24.502 20.168 1.00 3.57 232 ILE B O 1
ATOM 1498 N N . ILE B 1 28 ? 9.586 25.383 19.411 1.00 3.37 233 ILE B N 1
ATOM 1499 C CA . ILE B 1 28 ? 9.559 24.585 18.185 1.00 3.66 233 ILE B CA 1
ATOM 1500 C C . ILE B 1 28 ? 10.743 24.965 17.284 1.00 3.57 233 ILE B C 1
ATOM 1501 O O . ILE B 1 28 ? 11.372 24.093 16.681 1.00 4.01 233 ILE B O 1
ATOM 1517 N N . GLU B 1 29 ? 11.058 26.261 17.208 1.00 3.68 234 GLU B N 1
ATOM 1518 C CA . GLU B 1 29 ? 12.194 26.714 16.423 1.00 4.13 234 GLU B CA 1
ATOM 1519 C C . GLU B 1 29 ? 13.518 26.203 17.018 1.00 3.84 234 GLU B C 1
ATOM 1520 O O . GLU B 1 29 ? 14.414 25.759 16.296 1.00 4.44 234 GLU B O 1
ATOM 1532 N N . GLN B 1 30 ? 13.662 26.262 18.341 1.00 3.46 235 GLN B N 1
ATOM 1533 C CA . GLN B 1 30 ? 14.834 25.681 18.966 1.00 3.78 235 GLN B CA 1
ATOM 1534 C C . GLN B 1 30 ? 14.941 24.206 18.583 1.00 3.62 235 GLN B C 1
ATOM 1535 O O . GLN B 1 30 ? 16.036 23.721 18.286 1.00 4.07 235 GLN B O 1
ATOM 1549 N N . ARG B 1 31 ? 13.809 23.502 18.570 1.00 3.84 236 ARG B N 1
ATOM 1550 C CA . ARG B 1 31 ? 13.804 22.089 18.215 1.00 4.12 236 ARG B CA 1
ATOM 1551 C C . ARG B 1 31 ? 14.278 21.869 16.764 1.00 4.29 236 ARG B C 1
ATOM 1552 O O . ARG B 1 31 ? 15.001 20.904 16.489 1.00 5.32 236 ARG B O 1
ATOM 1573 N N . LEU B 1 32 ? 13.918 22.773 15.851 1.00 4.25 237 LEU B N 1
ATOM 1574 C CA . LEU B 1 32 ? 14.421 22.728 14.476 1.00 4.93 237 LEU B CA 1
ATOM 1575 C C . LEU B 1 32 ? 15.926 22.775 14.390 1.00 5.01 237 LEU B C 1
ATOM 1576 O O . LEU B 1 32 ? 16.493 22.343 13.385 1.00 7.81 237 LEU B O 1
ATOM 1592 N N . ARG B 1 33 ? 16.564 23.352 15.402 1.00 3.61 238 ARG B N 1
ATOM 1593 C CA . ARG B 1 33 ? 18.005 23.532 15.425 1.00 4.08 238 ARG B CA 1
ATOM 1594 C C . ARG B 1 33 ? 18.722 22.549 16.343 1.00 4.52 238 ARG B C 1
ATOM 1595 O O . ARG B 1 33 ? 19.944 22.627 16.487 1.00 5.35 238 ARG B O 1
ATOM 1616 N N . SER B 1 34 ? 17.977 21.663 16.991 1.00 4.81 239 SER B N 1
ATOM 1617 C CA . SER B 1 34 ? 18.546 20.728 17.949 1.00 5.13 239 SER B CA 1
ATOM 1618 C C . SER B 1 34 ? 17.993 19.317 17.792 1.00 5.24 239 SER B C 1
ATOM 1619 O O . SER B 1 34 ? 17.967 18.542 18.750 1.00 7.03 239 SER B O 1
ATOM 1627 N N . ASP B 1 35 ? 17.490 19.002 16.606 1.00 4.94 240 ASP B N 1
ATOM 1628 C CA . ASP B 1 35 ? 16.841 17.721 16.363 1.00 4.65 240 ASP B CA 1
ATOM 1629 C C . ASP B 1 35 ? 16.740 17.554 14.859 1.00 4.65 240 ASP B C 1
ATOM 1630 O O . ASP B 1 35 ? 15.781 18.028 14.245 1.00 5.21 240 ASP B O 1
ATOM 1640 N N . PRO B 1 36 ? 17.721 16.868 14.257 1.00 5.21 241 PRO B N 1
ATOM 1641 C CA . PRO B 1 36 ? 17.708 16.695 12.804 1.00 5.25 241 PRO B CA 1
ATOM 1642 C C . PRO B 1 36 ? 16.450 16.004 12.292 1.00 5.25 241 PRO B C 1
ATOM 1643 O O . PRO B 1 36 ? 15.991 16.271 11.184 1.00 5.87 241 PRO B O 1
ATOM 1654 N N . MET B 1 37 ? 15.900 15.101 13.090 1.00 5.53 242 MET B N 1
ATOM 1655 C CA . MET B 1 37 ? 14.701 14.385 12.706 1.00 5.87 242 MET B CA 1
ATOM 1656 C C . MET B 1 37 ? 13.497 15.338 12.625 1.00 5.77 242 MET B C 1
ATOM 1657 O O . MET B 1 37 ? 12.732 15.312 11.656 1.00 6.20 242 MET B O 1
ATOM 1671 N N . PHE B 1 38 ? 13.334 16.198 13.629 1.00 5.65 243 PHE B N 1
ATOM 1672 C CA . PHE B 1 38 ? 12.237 17.156 13.632 1.00 5.75 243 PHE B CA 1
ATOM 1673 C C . PHE B 1 38 ? 12.412 18.190 12.511 1.00 5.45 243 PHE B C 1
ATOM 1674 O O . PHE B 1 38 ? 11.439 18.565 11.858 1.00 6.31 243 PHE B O 1
ATOM 1691 N N . ARG B 1 39 ? 13.650 18.623 12.282 1.00 5.38 244 ARG B N 1
ATOM 1692 C CA . ARG B 1 39 ? 13.962 19.513 11.170 1.00 5.74 244 ARG B CA 1
ATOM 1693 C C . ARG B 1 39 ? 13.475 18.883 9.856 1.00 5.59 244 ARG B C 1
ATOM 1694 O O . ARG B 1 39 ? 12.855 19.554 9.023 1.00 6.04 244 ARG B O 1
ATOM 1715 N N . GLN B 1 40 ? 13.725 17.592 9.675 1.00 5.80 245 GLN B N 1
ATOM 1716 C CA . GLN B 1 40 ? 13.257 16.880 8.487 1.00 6.53 245 GLN B CA 1
ATOM 1717 C C . GLN B 1 40 ? 11.734 16.777 8.441 1.00 7.20 245 GLN B C 1
ATOM 1718 O O . GLN B 1 40 ? 11.143 16.952 7.389 1.00 7.88 245 GLN B O 1
ATOM 1732 N N A GLN B 1 41 ? 11.121 16.487 9.593 0.50 7.66 246 GLN B N 1
ATOM 1733 N N B GLN B 1 41 ? 11.097 16.512 9.570 0.50 7.16 246 GLN B N 1
ATOM 1734 C CA A GLN B 1 41 ? 9.667 16.379 9.721 0.50 8.97 246 GLN B CA 1
ATOM 1735 C CA B GLN B 1 41 ? 9.652 16.359 9.572 0.50 8.09 246 GLN B CA 1
ATOM 1736 C C A GLN B 1 41 ? 8.992 17.652 9.221 0.50 8.25 246 GLN B C 1
ATOM 1737 C C B GLN B 1 41 ? 8.944 17.669 9.229 0.50 7.79 246 GLN B C 1
ATOM 1738 O O A GLN B 1 41 ? 8.065 17.607 8.408 0.50 9.02 246 GLN B O 1
ATOM 1739 O O B GLN B 1 41 ? 7.936 17.663 8.523 0.50 8.36 246 GLN B O 1
ATOM 1766 N N . ILE B 1 42 ? 9.450 18.793 9.724 1.00 7.34 247 ILE B N 1
ATOM 1767 C CA . ILE B 1 42 ? 8.858 20.072 9.370 1.00 6.83 247 ILE B CA 1
ATOM 1768 C C . ILE B 1 42 ? 9.092 20.346 7.885 1.00 7.09 247 ILE B C 1
ATOM 1769 O O . ILE B 1 42 ? 8.174 20.815 7.202 1.00 7.99 247 ILE B O 1
ATOM 1786 N N . ASP B 1 43 ? 10.279 20.047 7.369 1.00 7.18 248 ASP B N 1
ATOM 1787 C CA . ASP B 1 43 ? 10.496 20.193 5.938 1.00 7.64 248 ASP B CA 1
ATOM 1788 C C . ASP B 1 43 ? 9.506 19.327 5.150 1.00 8.42 248 ASP B C 1
ATOM 1789 O O . ASP B 1 43 ? 8.978 19.771 4.136 1.00 9.02 248 ASP B O 1
ATOM 1798 N N . ASN B 1 44 ? 9.243 18.107 5.618 1.00 8.36 249 ASN B N 1
ATOM 1799 C CA . ASN B 1 44 ? 8.296 17.227 4.948 1.00 9.32 249 ASN B CA 1
ATOM 1800 C C . ASN B 1 44 ? 6.887 17.828 4.918 1.00 9.73 249 ASN B C 1
ATOM 1801 O O . ASN B 1 44 ? 6.198 17.739 3.902 1.00 10.66 249 ASN B O 1
ATOM 1812 N N . VAL B 1 45 ? 6.444 18.418 6.024 1.00 9.85 250 VAL B N 1
ATOM 1813 C CA . VAL B 1 45 ? 5.107 19.011 6.088 1.00 10.39 250 VAL B CA 1
ATOM 1814 C C . VAL B 1 45 ? 4.995 20.110 5.041 1.00 10.05 250 VAL B C 1
ATOM 1815 O O . VAL B 1 45 ? 4.003 20.208 4.332 1.00 10.98 250 VAL B O 1
ATOM 1828 N N . LEU B 1 46 ? 6.027 20.933 4.934 1.00 9.30 251 LEU B N 1
ATOM 1829 C CA . LEU B 1 46 ? 6.019 22.030 3.983 1.00 9.14 251 LEU B CA 1
ATOM 1830 C C . LEU B 1 46 ? 6.198 21.540 2.547 1.00 10.49 251 LEU B C 1
ATOM 1831 O O . LEU B 1 46 ? 5.621 22.106 1.616 1.00 11.17 251 LEU B O 1
ATOM 1847 N N . ALA B 1 47 ? 6.988 20.485 2.368 1.00 11.81 252 ALA B N 1
ATOM 1848 C CA . ALA B 1 47 ? 7.189 19.908 1.043 1.00 14.32 252 ALA B CA 1
ATOM 1849 C C . ALA B 1 47 ? 5.884 19.342 0.491 1.00 16.45 252 ALA B C 1
ATOM 1850 O O . ALA B 1 47 ? 5.606 19.455 -0.708 1.00 17.03 252 ALA B O 1
ATOM 1857 N N . ASP B 1 48 ? 5.085 18.732 1.363 1.00 18.02 253 ASP B N 1
ATOM 1858 C CA . ASP B 1 48 ? 3.788 18.205 0.951 1.00 20.18 253 ASP B CA 1
ATOM 1859 C C . ASP B 1 48 ? 2.959 19.338 0.362 1.00 20.31 253 ASP B C 1
ATOM 1860 O O . ASP B 1 48 ? 2.327 19.188 -0.689 1.00 21.32 253 ASP B O 1
ATOM 1869 N N . ALA B 1 49 ? 2.965 20.478 1.044 1.00 19.94 254 ALA B N 1
ATOM 1870 C CA . ALA B 1 49 ? 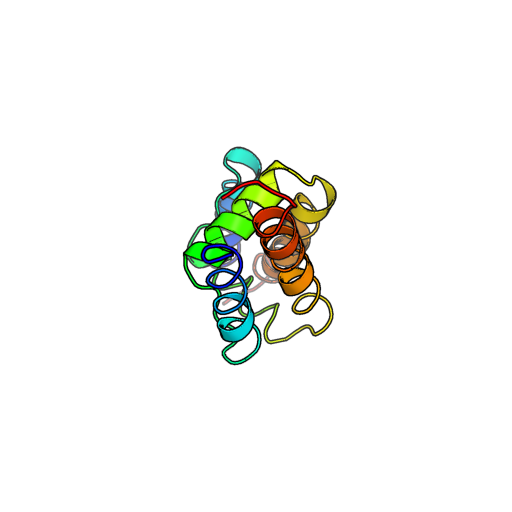2.217 21.642 0.595 1.00 19.56 254 ALA B CA 1
ATOM 1871 C C . ALA B 1 49 ? 2.788 22.215 -0.701 1.00 19.35 254 ALA B C 1
ATOM 1872 O O . ALA B 1 49 ? 2.037 22.529 -1.628 1.00 19.62 254 ALA B O 1
ATOM 1879 N N . GLU B 1 50 ? 4.113 22.341 -0.776 1.00 19.11 255 GLU B N 1
ATOM 1880 C CA . GLU B 1 50 ? 4.747 22.989 -1.928 1.00 20.15 255 GLU B CA 1
ATOM 1881 C C . GLU B 1 50 ? 4.550 22.229 -3.238 1.00 23.25 255 GLU B C 1
ATOM 1882 O O . GLU B 1 50 ? 4.234 22.831 -4.273 1.00 22.91 255 GLU B O 1
ATOM 1894 N N A CYS B 1 51 ? 4.740 20.914 -3.198 0.53 25.26 256 CYS B N 1
ATOM 1895 N N B CYS B 1 51 ? 4.745 20.916 -3.200 0.47 25.26 256 CYS B N 1
ATOM 1896 C CA A CYS B 1 51 ? 4.675 20.102 -4.408 0.53 27.72 256 CYS B CA 1
ATOM 1897 C CA B CYS B 1 51 ? 4.675 20.107 -4.411 0.47 27.62 256 CYS B CA 1
ATOM 1898 C C A CYS B 1 51 ? 3.292 20.172 -5.039 0.53 29.44 256 CYS B C 1
ATOM 1899 C C B CYS B 1 51 ? 3.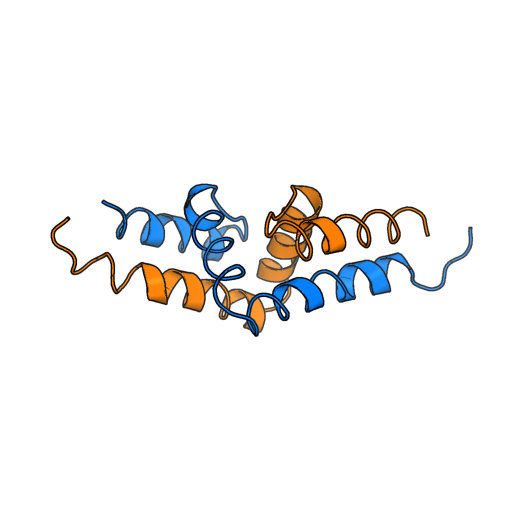292 20.179 -5.040 0.47 29.43 256 CYS B C 1
ATOM 1900 O O A CYS B 1 51 ? 3.169 20.245 -6.260 0.53 29.52 256 CYS B O 1
ATOM 1901 O O B CYS B 1 51 ? 3.167 20.262 -6.259 0.47 29.49 256 CYS B O 1
ATOM 1916 N N . ASP B 1 52 ? 2.257 20.157 -4.205 1.00 31.40 257 ASP B N 1
ATOM 1917 C CA . ASP B 1 52 ? 0.884 20.261 -4.690 0.88 35.56 257 ASP B CA 1
ATOM 1918 C C . ASP B 1 52 ? 0.638 21.647 -5.273 1.00 29.65 257 ASP B C 1
ATOM 1919 O O . ASP B 1 52 ? 0.003 21.794 -6.319 1.00 29.16 257 ASP B O 1
ATOM 1926 N N . ALA B 1 53 ? 1.148 22.664 -4.589 1.00 24.87 258 ALA B N 1
ATOM 1927 C CA . ALA B 1 53 ? 0.938 24.044 -4.996 1.00 20.63 258 ALA B CA 1
ATOM 1928 C C . ALA B 1 53 ? 1.704 24.397 -6.274 1.00 17.86 258 ALA B C 1
ATOM 1929 O O . ALA B 1 53 ? 1.201 25.127 -7.122 1.00 17.62 258 ALA B O 1
ATOM 1936 N N . ASN B 1 54 ? 2.924 23.895 -6.415 1.00 16.31 259 ASN B N 1
ATOM 1937 C CA . ASN B 1 54 ? 3.725 24.211 -7.584 1.00 15.77 259 ASN B CA 1
ATOM 1938 C C . ASN B 1 54 ? 3.062 23.819 -8.895 1.00 15.99 259 ASN B C 1
ATOM 1939 O O . ASN B 1 54 ? 3.278 24.481 -9.915 1.00 17.81 259 ASN B O 1
ATOM 1950 N N A ARG B 1 55 ? 2.261 22.752 -8.884 0.58 15.44 260 ARG B N 1
AT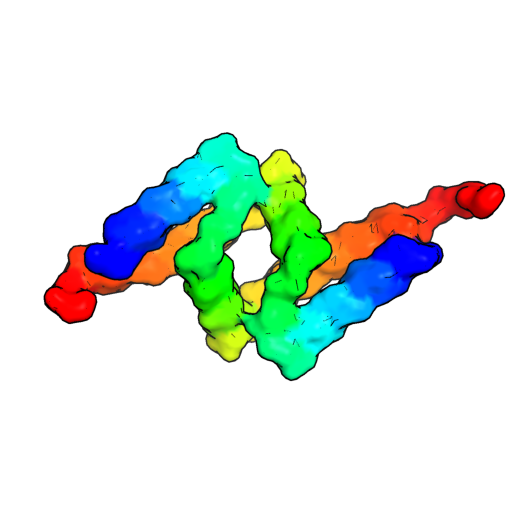OM 1951 N N B ARG B 1 55 ? 2.250 22.760 -8.862 0.42 15.75 260 ARG B N 1
ATOM 1952 C CA A ARG B 1 55 ? 1.688 22.236 -10.125 0.58 15.75 260 ARG B CA 1
ATOM 1953 C CA B ARG B 1 55 ? 1.660 22.192 -10.073 0.42 16.12 260 ARG B CA 1
ATOM 1954 C C A ARG B 1 55 ? 0.221 22.636 -10.279 0.58 14.80 260 ARG B C 1
ATOM 1955 C C B ARG B 1 55 ? 0.240 22.686 -10.313 0.42 14.95 260 ARG B C 1
ATOM 1956 O O A ARG B 1 55 ? -0.480 22.134 -11.163 0.58 15.18 260 ARG B O 1
ATOM 1957 O O B ARG B 1 55 ? -0.412 22.298 -11.285 0.42 14.98 260 ARG B O 1
ATOM 1998 N N . ALA B 1 56 ? -0.224 23.563 -9.433 1.00 14.09 261 ALA B N 1
ATOM 1999 C CA . ALA B 1 56 ? -1.581 24.076 -9.484 1.00 13.92 261 ALA B CA 1
ATOM 2000 C C . ALA B 1 56 ? -1.680 25.244 -10.456 1.00 13.73 261 ALA B C 1
ATOM 2001 O O . ALA B 1 56 ? -0.685 25.926 -10.731 1.00 15.19 261 ALA B O 1
ATOM 2009 N N . ALA B 1 57 ? -2.888 25.478 -10.959 1.00 13.15 262 ALA B N 1
ATOM 2010 C CA . ALA B 1 57 ? -3.159 26.576 -11.868 1.00 14.31 262 ALA B CA 1
ATOM 2011 C C . ALA B 1 57 ? -3.524 27.846 -11.121 1.00 15.70 262 ALA B C 1
ATOM 2012 O O . ALA B 1 57 ? -3.218 28.946 -11.582 1.00 15.62 262 ALA B O 1
ATOM 2019 N N . TYR B 1 58 ? -4.181 27.688 -9.976 1.00 18.16 263 TYR B N 1
ATOM 2020 C CA . TYR B 1 58 ? -4.788 28.812 -9.269 1.00 20.63 263 TYR B CA 1
ATOM 2021 C C . TYR B 1 58 ? -4.325 28.873 -7.820 1.00 22.43 263 TYR B C 1
ATOM 2022 O O . TYR B 1 58 ? -3.193 28.509 -7.505 1.00 23.43 263 TYR B O 1
#

Foldseek 3Di:
DLVVVVVVQVVCCVPPVDGDPSRVVVLVVCLVVPVVSVVVVVVVVVVVVVVVPDDDDD/DVVVVVVVVQVVCCVPPVDRDPVNVVVLVVCCVVPVVSVVVVVVVVVVVCVVVVPDDD

Secondary structure (DSSP, 8-state):
-HHHHHHHHHHHHHHH----HHHHHHHHHHHHH-HHHHHHHHHHHHHHHHHHT-S---/-HHHHHHHHHHHHHHHH----HHHHHHHHHHHTS-HHHHHHHHHHHHHHHHHHHT---

InterPro domains:
  IPR048594 Spindle assembly abnormal protein 5, implico domain [PF21518] (211-254)

GO terms:
  GO:0005515 protein binding (F, IPI)
  GO:0005737 cytoplasm (C, IDA)
  GO:0005814 centriole (C, IDA)
  GO:0007099 centriole replication (P, IMP)

B-factor: mean 11.61, std 7.69, range [2.69, 96.71]

Sequence (116 aa):
PLGSSKIASAREEEVIKRDGVIPPEALTTIIEQRLLRSSDPMFRQQQIDNVLLADAECDANRAAYSGPLGSSSKIASSAREVIKKRDGVIPPEALTIIEQRLRSDPMFRQQQIDNVLADAECCDANRRAAY

Nearest PDB structures (foldseek):
  4ynh-assembly1_A  TM=1.018E+00  e=7.043E-09  Caenorhabditis elegans
  4ynh-assembly1_B  TM=9.171E-01  e=2.212E-07  Caenorhabditis elegans
  4ynh-assembly1_B  TM=1.018E+00  e=9.525E-09  Caenorhabditis elegans
  4ynh-assembly1_A  TM=9.171E-01  e=1.248E-07  Caenorhabditis elegans

Solvent-accessible surface area: 7324 Å² total; per-residue (Å²): 145,101,3,62,103,3,32,67,1,43,111,34,3,97,167,62,4,62,11,19,109,66,0,31,68,27,0,26,103,77,3,140,90,32,108,127,5,86,70,59,0,8,76,9,0,29,76,24,33,93,82,39,71,161,105,82,225,163,62,116,134,1,70,144,22,33,66,2,47,67,53,4,74,187,100,10,66,8,18,105,87,0,33,75,26,0,17,92,68,2,138,84,25,116,141,4,100,100,38,0,18,73,9,1,27,72,27,23,74,110,23,80,222,60,88,247

Radius of gyration: 15.21 Å; Cα contacts (8 Å, |Δi|>4): 149; chains: 2; bounding box: 27×21×57 Å